Protein AF-A0A3M1JZN6-F1 (afdb_monomer)

Structure (mmCIF, N/CA/C/O backbone):
data_AF-A0A3M1JZN6-F1
#
_entry.id   AF-A0A3M1JZN6-F1
#
loop_
_atom_site.group_PDB
_atom_site.id
_atom_site.type_symbol
_atom_site.label_atom_id
_atom_site.label_alt_id
_atom_site.label_comp_id
_atom_site.label_asym_id
_atom_site.label_entity_id
_atom_site.label_seq_id
_atom_site.pdbx_PDB_ins_code
_atom_site.Cartn_x
_atom_site.Cartn_y
_atom_site.Cartn_z
_atom_site.occupancy
_atom_site.B_iso_or_equiv
_atom_site.auth_seq_id
_atom_site.auth_comp_id
_atom_site.auth_asym_id
_atom_site.auth_atom_id
_atom_site.pdbx_PDB_model_num
ATOM 1 N N . MET A 1 1 ? 31.584 -16.354 -26.233 1.00 45.72 1 MET A N 1
ATOM 2 C CA . MET A 1 1 ? 30.474 -15.380 -26.262 1.00 45.72 1 MET A CA 1
ATOM 3 C C . MET A 1 1 ? 30.068 -15.248 -27.714 1.00 45.72 1 MET A C 1
ATOM 5 O O . MET A 1 1 ? 30.894 -14.792 -28.487 1.00 45.72 1 MET A O 1
ATOM 9 N N . SER A 1 2 ? 28.906 -15.779 -28.104 1.00 51.53 2 SER A N 1
ATOM 10 C CA . SER A 1 2 ? 28.442 -15.684 -29.496 1.00 51.53 2 SER A CA 1
ATOM 11 C C . SER A 1 2 ? 28.258 -14.211 -29.840 1.00 51.53 2 SER A C 1
ATOM 13 O O . SER A 1 2 ? 27.486 -13.539 -29.157 1.00 51.53 2 SER A O 1
ATOM 15 N N . GLU A 1 3 ? 28.962 -13.719 -30.858 1.00 71.69 3 GLU A N 1
ATOM 16 C CA . GLU A 1 3 ? 28.574 -12.475 -31.520 1.00 71.69 3 GLU A CA 1
ATOM 17 C C . GLU A 1 3 ? 27.131 -12.662 -31.993 1.00 71.69 3 GLU A C 1
ATOM 19 O O . GLU A 1 3 ? 26.784 -13.683 -32.595 1.00 71.69 3 GLU A O 1
ATOM 24 N N . LEU A 1 4 ? 26.255 -11.746 -31.590 1.00 64.81 4 LEU A N 1
ATOM 25 C CA . LEU A 1 4 ? 24.890 -11.728 -32.089 1.00 64.81 4 LEU A CA 1
ATOM 26 C C . LEU A 1 4 ? 24.948 -11.432 -33.588 1.00 64.81 4 LEU A C 1
ATOM 28 O O . LEU A 1 4 ? 25.771 -10.632 -34.028 1.00 64.81 4 LEU A O 1
ATOM 32 N N . ASP A 1 5 ? 24.066 -12.062 -34.363 1.00 80.88 5 ASP A N 1
ATOM 33 C CA . ASP A 1 5 ? 23.870 -11.701 -35.768 1.00 80.88 5 ASP A CA 1
ATOM 34 C C . ASP A 1 5 ? 23.707 -10.168 -35.887 1.00 80.88 5 ASP A C 1
ATOM 36 O O . ASP A 1 5 ? 22.947 -9.585 -35.100 1.00 80.88 5 ASP A O 1
ATOM 40 N N . PRO A 1 6 ? 24.358 -9.499 -36.854 1.00 81.12 6 PRO A N 1
ATOM 41 C CA . PRO A 1 6 ? 24.259 -8.049 -37.035 1.00 81.12 6 PRO A CA 1
ATOM 42 C C . PRO A 1 6 ? 22.818 -7.519 -37.141 1.00 81.12 6 PRO A C 1
ATOM 44 O O . PRO A 1 6 ? 22.532 -6.375 -36.776 1.00 81.12 6 PRO A O 1
ATOM 47 N N . VAL A 1 7 ? 21.881 -8.342 -37.619 1.00 83.81 7 VAL A N 1
ATOM 48 C CA . VAL A 1 7 ? 20.447 -8.033 -37.660 1.00 83.81 7 VAL A CA 1
ATOM 49 C C . VAL A 1 7 ? 19.848 -8.022 -36.255 1.00 83.81 7 VAL A C 1
ATOM 51 O O . VAL A 1 7 ? 19.107 -7.098 -35.914 1.00 83.81 7 VAL A O 1
ATOM 54 N N . TRP A 1 8 ? 20.185 -9.009 -35.422 1.00 80.50 8 TRP A N 1
ATOM 55 C CA . TRP A 1 8 ? 19.753 -9.061 -34.024 1.00 80.50 8 TRP A CA 1
ATOM 56 C C . TRP A 1 8 ? 20.346 -7.915 -33.207 1.00 80.50 8 TRP A C 1
ATOM 58 O O . TRP A 1 8 ? 19.636 -7.321 -32.397 1.00 80.50 8 TRP A O 1
ATOM 68 N N . GLU A 1 9 ? 21.599 -7.541 -33.466 1.00 85.88 9 GLU A N 1
ATOM 69 C CA . GLU A 1 9 ? 22.223 -6.390 -32.816 1.00 85.88 9 GLU A CA 1
ATOM 70 C C . GLU A 1 9 ? 21.521 -5.073 -33.187 1.00 85.88 9 GLU A C 1
ATOM 72 O O . GLU A 1 9 ? 21.248 -4.237 -32.320 1.00 85.88 9 GLU A O 1
ATOM 77 N N . ARG A 1 10 ? 21.151 -4.906 -34.464 1.00 85.81 10 ARG A N 1
ATOM 78 C CA . ARG A 1 10 ? 20.378 -3.746 -34.927 1.00 85.81 10 ARG A CA 1
ATOM 79 C C . ARG A 1 10 ? 19.009 -3.672 -34.251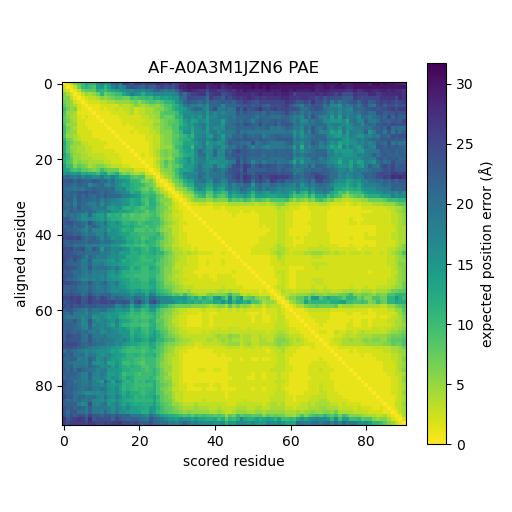 1.00 85.81 10 ARG A C 1
ATOM 81 O O . ARG A 1 10 ? 18.661 -2.614 -33.732 1.00 85.81 10 ARG A O 1
ATOM 88 N N . HIS A 1 11 ? 18.263 -4.776 -34.208 1.00 88.50 11 HIS A N 1
ATOM 89 C CA . HIS A 1 11 ? 16.950 -4.805 -33.557 1.00 88.50 11 HIS A CA 1
ATOM 90 C C . HIS A 1 11 ? 17.045 -4.556 -32.049 1.00 88.50 11 HIS A C 1
ATOM 92 O O . HIS A 1 11 ? 16.242 -3.805 -31.501 1.00 88.50 11 HIS A O 1
ATOM 98 N N . ALA A 1 12 ? 18.046 -5.126 -31.373 1.00 84.75 12 ALA A N 1
ATOM 99 C CA . ALA A 1 12 ? 18.270 -4.880 -29.951 1.00 84.75 12 ALA A CA 1
ATOM 100 C C . ALA A 1 12 ? 18.531 -3.392 -29.673 1.00 84.75 12 ALA A C 1
ATOM 102 O O . ALA A 1 12 ? 17.970 -2.826 -28.733 1.00 84.75 12 ALA A O 1
ATOM 103 N N . ARG A 1 13 ? 19.332 -2.739 -30.523 1.00 89.56 13 ARG A N 1
ATOM 104 C CA . ARG A 1 13 ? 19.615 -1.301 -30.432 1.00 89.56 13 ARG A CA 1
ATOM 105 C C . ARG A 1 13 ? 18.366 -0.452 -30.659 1.00 89.56 13 ARG A C 1
ATOM 107 O O . ARG A 1 13 ? 18.150 0.518 -29.938 1.00 89.56 13 ARG A O 1
ATOM 114 N N . GLU A 1 14 ? 17.542 -0.825 -31.631 1.00 93.88 14 GLU A N 1
ATOM 115 C CA . GLU A 1 14 ? 16.294 -0.130 -31.948 1.00 93.88 14 GLU A CA 1
ATOM 116 C C . GLU A 1 14 ? 15.276 -0.234 -30.802 1.00 93.88 14 GLU A C 1
ATOM 118 O O . GLU A 1 14 ? 14.743 0.782 -30.353 1.00 93.88 14 GLU A O 1
ATOM 123 N N . ILE A 1 15 ? 15.096 -1.435 -30.241 1.00 91.56 15 ILE A N 1
ATOM 124 C CA . ILE A 1 15 ? 14.259 -1.662 -29.055 1.00 91.56 15 ILE A CA 1
ATOM 125 C C . ILE A 1 15 ? 14.780 -0.843 -27.871 1.00 91.56 15 ILE A C 1
ATOM 127 O O . ILE A 1 15 ? 13.999 -0.156 -27.215 1.00 91.56 15 ILE A O 1
ATOM 131 N N . ALA A 1 16 ? 16.091 -0.869 -27.609 1.00 89.94 16 ALA A N 1
ATOM 132 C CA . ALA A 1 16 ? 16.690 -0.120 -26.508 1.00 89.94 16 ALA A CA 1
ATOM 133 C C . ALA A 1 16 ? 16.497 1.397 -26.659 1.00 89.94 16 ALA A C 1
ATOM 135 O O . ALA A 1 16 ? 16.152 2.061 -25.681 1.00 89.94 16 ALA A O 1
ATOM 136 N N . SER A 1 17 ? 16.656 1.941 -27.873 1.00 89.50 17 SER A N 1
ATOM 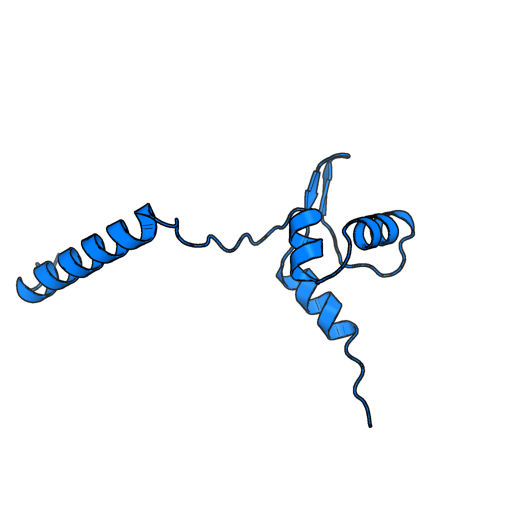137 C CA . SER A 1 17 ? 16.391 3.358 -28.157 1.00 89.50 17 SER A CA 1
ATOM 138 C C . SER A 1 17 ? 14.933 3.704 -27.883 1.00 89.50 17 SER A C 1
ATOM 140 O O . SER A 1 17 ? 14.645 4.670 -27.177 1.00 89.50 17 SER A O 1
ATOM 142 N N . ARG A 1 18 ? 14.004 2.875 -28.375 1.00 87.50 18 ARG A N 1
ATOM 143 C CA . ARG A 1 18 ? 12.572 3.136 -28.234 1.00 87.50 18 ARG A CA 1
ATOM 144 C C . ARG A 1 18 ? 12.102 3.037 -26.788 1.00 87.50 18 ARG A C 1
ATOM 146 O O . ARG A 1 18 ? 11.322 3.870 -26.338 1.00 87.50 18 ARG A O 1
ATOM 153 N N . VAL A 1 19 ? 12.598 2.048 -26.048 1.00 85.31 19 VAL A N 1
ATOM 154 C CA . VAL A 1 19 ? 12.364 1.944 -24.605 1.00 85.31 19 VAL A CA 1
ATOM 155 C C . VAL A 1 19 ? 12.952 3.165 -23.901 1.00 85.31 19 VAL A C 1
ATOM 157 O O . VAL A 1 19 ? 12.251 3.793 -23.122 1.00 85.31 19 VAL A O 1
ATOM 160 N N . GLY A 1 20 ? 14.186 3.567 -24.210 1.00 83.94 20 GLY A N 1
ATOM 161 C CA . GLY A 1 20 ? 14.814 4.751 -23.618 1.00 83.94 20 GLY A CA 1
ATOM 162 C C . GLY A 1 20 ? 14.035 6.052 -23.853 1.00 83.94 20 GLY A C 1
ATOM 163 O O . GLY A 1 20 ? 13.941 6.869 -22.942 1.00 83.94 20 GLY A O 1
ATOM 164 N N . GLU A 1 21 ? 13.449 6.235 -25.038 1.00 84.81 21 GLU A N 1
ATOM 165 C CA . GLU A 1 21 ? 12.533 7.344 -25.341 1.00 84.81 21 GLU A CA 1
ATOM 166 C C . GLU A 1 21 ? 11.265 7.280 -24.486 1.00 84.81 21 GLU A C 1
ATOM 168 O O . GLU A 1 21 ? 10.932 8.249 -23.813 1.00 84.81 21 GLU A O 1
ATOM 173 N N . LEU A 1 22 ? 10.596 6.125 -24.450 1.00 77.38 22 LEU A N 1
ATOM 174 C CA . LEU A 1 22 ? 9.368 5.941 -23.670 1.00 77.38 22 LEU A CA 1
ATOM 175 C C . LEU A 1 22 ? 9.605 6.141 -22.167 1.00 77.38 22 LEU A C 1
ATOM 177 O O . LEU A 1 22 ? 8.794 6.766 -21.488 1.00 77.38 22 LEU A O 1
ATOM 181 N N . LEU A 1 23 ? 10.735 5.650 -21.654 1.00 75.94 23 LEU A N 1
ATOM 182 C CA . LEU A 1 23 ? 11.107 5.786 -20.248 1.00 75.94 23 LEU A CA 1
ATOM 183 C C . LEU A 1 23 ? 11.519 7.214 -19.870 1.00 75.94 23 LEU A C 1
ATOM 185 O O . LEU A 1 23 ? 11.423 7.578 -18.698 1.00 75.94 23 LEU A O 1
ATOM 189 N N . ARG A 1 24 ? 11.983 8.022 -20.834 1.00 74.69 24 ARG A N 1
ATOM 190 C CA . ARG A 1 24 ? 12.327 9.435 -20.613 1.00 74.69 24 ARG A CA 1
ATOM 191 C C . ARG A 1 24 ? 11.090 10.261 -20.268 1.00 74.69 24 ARG A C 1
ATOM 193 O O . ARG A 1 24 ? 11.177 11.128 -19.404 1.00 74.69 24 ARG A O 1
ATOM 200 N N . ASP A 1 25 ? 9.964 9.957 -20.908 1.00 71.56 25 ASP A N 1
ATOM 201 C CA . ASP A 1 25 ? 8.702 10.684 -20.729 1.00 71.56 25 ASP A CA 1
ATOM 202 C C . ASP A 1 25 ? 7.838 10.110 -19.589 1.00 71.56 25 ASP A C 1
ATOM 204 O O . ASP A 1 25 ? 6.981 10.800 -19.037 1.00 71.56 25 ASP A O 1
ATOM 208 N N . GLY A 1 26 ? 8.098 8.870 -19.173 1.00 60.81 26 GLY A N 1
ATOM 209 C CA . GLY A 1 26 ? 7.502 8.257 -17.993 1.00 60.81 26 GLY A CA 1
ATOM 210 C C . GLY A 1 26 ? 8.358 7.079 -17.532 1.00 60.81 26 GLY A C 1
ATOM 211 O O . GLY A 1 26 ? 8.394 6.070 -18.237 1.00 60.81 26 GLY A O 1
ATOM 212 N N . PRO A 1 27 ? 9.055 7.160 -16.382 1.00 57.47 27 PRO A N 1
ATOM 213 C CA . PRO A 1 27 ? 9.881 6.055 -15.908 1.00 57.47 27 PRO A CA 1
ATOM 214 C C . PRO A 1 27 ? 9.041 4.775 -15.795 1.00 57.47 27 PRO A C 1
ATOM 216 O O . PRO A 1 27 ? 7.824 4.858 -15.584 1.00 57.47 27 PRO A O 1
ATOM 219 N N . PRO A 1 28 ? 9.664 3.587 -15.914 1.00 63.97 28 PRO A N 1
ATOM 220 C CA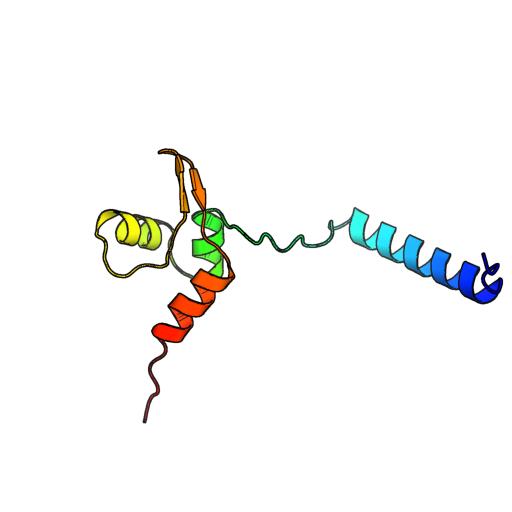 . PRO A 1 28 ? 8.917 2.344 -15.840 1.00 63.97 28 PRO A CA 1
ATOM 221 C C . PRO A 1 28 ? 8.197 2.322 -14.496 1.00 63.97 28 PRO A C 1
ATOM 223 O O . PRO A 1 28 ? 8.801 2.635 -13.468 1.00 63.97 28 PRO A O 1
ATOM 226 N N . ILE A 1 29 ? 6.898 2.012 -14.513 1.00 63.31 29 ILE A N 1
ATOM 227 C CA . ILE A 1 29 ? 6.084 1.956 -13.300 1.00 63.31 29 ILE A CA 1
ATOM 228 C C . ILE A 1 29 ? 6.679 0.859 -12.419 1.00 63.31 29 ILE A C 1
ATOM 230 O O . ILE A 1 29 ? 6.421 -0.327 -12.614 1.00 63.31 29 ILE A O 1
ATOM 234 N N . VAL A 1 30 ? 7.518 1.253 -11.464 1.00 66.31 30 VAL A N 1
ATOM 235 C CA . VAL A 1 30 ? 8.027 0.336 -10.455 1.00 66.31 30 VAL A CA 1
ATOM 236 C C . VAL A 1 30 ? 6.837 0.022 -9.565 1.00 66.31 30 VAL A C 1
ATOM 238 O O . VAL A 1 30 ? 6.386 0.873 -8.795 1.00 66.31 30 VAL A O 1
ATOM 241 N N . VAL A 1 31 ? 6.281 -1.178 -9.717 1.00 70.81 31 VAL A N 1
ATOM 242 C CA . VAL A 1 31 ? 5.209 -1.657 -8.847 1.00 70.81 31 VAL A CA 1
ATOM 243 C C . VAL A 1 31 ? 5.809 -1.781 -7.451 1.00 70.81 31 VAL A C 1
ATOM 245 O O . VAL A 1 31 ? 6.595 -2.684 -7.175 1.00 70.81 31 VAL A O 1
ATOM 248 N N . GLN A 1 32 ? 5.516 -0.812 -6.585 1.00 84.38 32 GLN A N 1
ATOM 249 C CA . GLN A 1 32 ? 6.006 -0.830 -5.213 1.00 84.38 32 GLN A CA 1
ATOM 250 C C . GLN A 1 32 ? 5.296 -1.948 -4.450 1.00 84.38 32 GLN A C 1
ATOM 252 O O . GLN A 1 32 ? 4.079 -1.912 -4.300 1.00 84.38 32 GLN A O 1
ATOM 257 N N . GLU A 1 33 ? 6.058 -2.917 -3.939 1.00 93.88 33 GLU A N 1
ATOM 258 C CA . GLU A 1 33 ? 5.502 -4.010 -3.128 1.00 93.88 33 GLU A CA 1
ATOM 259 C C . GLU A 1 33 ? 4.902 -3.500 -1.806 1.00 93.88 33 GLU A C 1
ATOM 261 O O . GLU A 1 33 ? 3.918 -4.051 -1.309 1.00 93.88 33 GLU A O 1
ATOM 266 N N . TYR A 1 34 ? 5.471 -2.422 -1.257 1.00 96.62 34 TYR A N 1
ATOM 267 C CA . TYR A 1 34 ? 5.043 -1.801 -0.009 1.00 96.62 34 TYR A CA 1
ATOM 268 C C . TYR A 1 34 ? 4.554 -0.375 -0.239 1.00 96.62 34 TYR A C 1
ATOM 270 O O . TYR A 1 34 ? 5.320 0.508 -0.625 1.00 96.62 34 TYR A O 1
ATOM 278 N N . LEU A 1 35 ? 3.285 -0.145 0.074 1.00 96.75 35 LEU A N 1
ATOM 279 C CA . LEU A 1 35 ? 2.579 1.110 -0.132 1.00 96.75 35 LEU A CA 1
ATOM 280 C C . LEU A 1 35 ? 2.531 1.957 1.142 1.00 96.75 35 LEU A C 1
ATOM 282 O O . LEU A 1 35 ? 2.421 1.439 2.257 1.00 96.75 35 LEU A O 1
ATOM 286 N N . THR A 1 36 ? 2.567 3.280 0.989 1.00 96.94 36 THR A N 1
ATOM 287 C CA . THR A 1 36 ? 2.177 4.222 2.046 1.00 96.94 36 THR A CA 1
ATOM 288 C C . THR A 1 36 ? 0.673 4.121 2.335 1.00 96.94 36 THR A C 1
ATOM 290 O O . THR A 1 36 ? -0.077 3.590 1.510 1.00 96.94 36 THR A O 1
ATOM 293 N N . PRO A 1 37 ? 0.183 4.654 3.470 1.00 97.00 37 PRO A N 1
ATOM 294 C CA . PRO A 1 37 ? -1.253 4.708 3.745 1.00 97.00 37 PRO A CA 1
ATOM 295 C C . PRO A 1 37 ? -2.067 5.392 2.636 1.00 97.00 37 PRO A C 1
ATOM 297 O O . PRO A 1 37 ? -3.158 4.935 2.311 1.00 97.00 37 PRO A O 1
ATOM 300 N N . GLU A 1 38 ? -1.538 6.445 2.011 1.00 97.00 38 GLU A N 1
ATOM 301 C CA . GLU A 1 38 ? -2.196 7.165 0.914 1.00 97.00 38 GLU A CA 1
ATOM 302 C C . GLU A 1 38 ? -2.270 6.309 -0.353 1.00 97.00 38 GLU A C 1
ATOM 304 O O . GLU A 1 38 ? -3.285 6.309 -1.045 1.00 97.00 38 GLU A O 1
ATOM 309 N N . GLN A 1 39 ? -1.194 5.588 -0.676 1.00 96.81 39 GLN A N 1
ATOM 310 C CA . GLN A 1 39 ? -1.162 4.673 -1.815 1.00 96.81 39 GLN A CA 1
ATOM 311 C C . GLN A 1 39 ? -2.102 3.483 -1.597 1.00 96.81 39 GLN A C 1
ATOM 313 O O . GLN A 1 39 ? -2.863 3.149 -2.499 1.00 96.81 39 GLN A O 1
ATOM 318 N N . ALA A 1 40 ? -2.102 2.891 -0.400 1.00 97.56 40 ALA A N 1
ATOM 319 C CA . ALA A 1 40 ? -3.007 1.804 -0.036 1.00 97.56 40 ALA A CA 1
ATOM 320 C C . ALA A 1 40 ? -4.477 2.245 -0.097 1.00 97.56 40 ALA A C 1
ATOM 322 O O . ALA A 1 40 ? -5.310 1.540 -0.655 1.00 97.56 40 ALA A O 1
ATOM 323 N N . ALA A 1 41 ? -4.790 3.444 0.406 1.00 97.69 41 ALA A N 1
ATOM 324 C CA . ALA A 1 41 ? -6.126 4.029 0.323 1.00 97.69 41 ALA A CA 1
ATOM 325 C C . ALA A 1 41 ? -6.598 4.167 -1.133 1.00 97.69 41 ALA A C 1
ATOM 327 O O . ALA A 1 41 ? -7.722 3.790 -1.458 1.00 97.69 41 ALA A O 1
ATOM 328 N N . ARG A 1 42 ? -5.713 4.646 -2.021 1.00 96.81 42 ARG A N 1
ATOM 329 C CA . ARG A 1 42 ? -5.992 4.718 -3.462 1.00 96.81 42 ARG A CA 1
ATOM 330 C C . ARG A 1 42 ? -6.181 3.338 -4.086 1.00 96.81 42 ARG A C 1
ATOM 332 O O . ARG A 1 42 ? -7.126 3.176 -4.846 1.00 96.81 42 ARG A O 1
ATOM 339 N N . LEU A 1 43 ? -5.324 2.368 -3.756 1.00 96.12 43 LEU A N 1
ATOM 340 C CA . LEU A 1 43 ? -5.429 1.001 -4.274 1.00 96.12 43 LEU A CA 1
ATOM 341 C C . LEU A 1 43 ? -6.773 0.361 -3.899 1.00 96.12 43 LEU A C 1
ATOM 343 O O . LEU A 1 43 ? -7.422 -0.241 -4.742 1.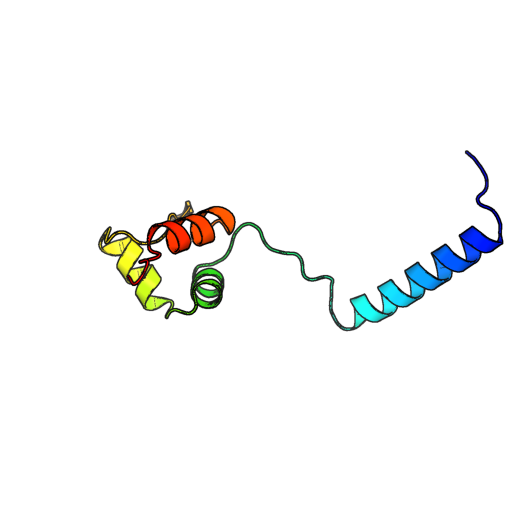00 96.12 43 LEU A O 1
ATOM 347 N N . LEU A 1 44 ? -7.203 0.527 -2.648 1.00 95.81 44 LEU A N 1
ATOM 348 C CA . LEU A 1 44 ? -8.451 -0.041 -2.135 1.00 95.81 44 LEU A CA 1
ATOM 349 C C . LEU A 1 44 ? -9.697 0.797 -2.474 1.00 95.81 44 LEU A C 1
ATOM 351 O O . LEU A 1 44 ? -10.802 0.425 -2.087 1.00 95.81 44 LEU A O 1
ATOM 355 N N . GLY A 1 45 ? -9.534 1.955 -3.122 1.00 96.25 45 GLY A N 1
ATOM 356 C CA . GLY A 1 45 ? -10.642 2.849 -3.460 1.00 96.25 45 GLY A CA 1
ATOM 357 C C . GLY A 1 45 ? -11.375 3.440 -2.249 1.00 96.25 45 GLY A C 1
ATOM 358 O O . GLY A 1 45 ? -12.577 3.680 -2.326 1.00 96.25 45 GLY A O 1
ATOM 359 N N . MET A 1 46 ? -10.688 3.679 -1.125 1.00 95.62 46 MET A N 1
ATOM 360 C CA . MET A 1 46 ? -11.308 4.200 0.103 1.00 95.62 46 MET A CA 1
ATOM 361 C C . MET A 1 46 ? -10.576 5.424 0.677 1.00 95.62 46 MET A C 1
ATOM 363 O O . MET A 1 46 ? -9.395 5.630 0.400 1.00 95.62 46 MET A O 1
ATOM 367 N N . PRO A 1 47 ? -11.234 6.251 1.514 1.00 97.44 47 PRO A N 1
ATOM 368 C CA . PRO A 1 47 ? -10.571 7.374 2.171 1.00 97.44 47 PRO A CA 1
ATOM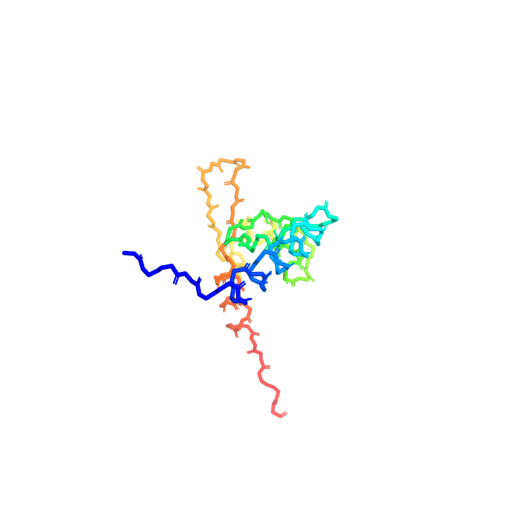 369 C C . PRO A 1 47 ? -9.431 6.921 3.094 1.00 97.44 47 PRO A C 1
ATOM 371 O O . PRO A 1 47 ? -9.589 5.981 3.872 1.00 97.44 47 PRO A O 1
ATOM 374 N N . ILE A 1 48 ? -8.312 7.654 3.109 1.00 96.94 48 ILE A N 1
ATOM 375 C CA . ILE A 1 48 ? -7.187 7.372 4.025 1.00 96.94 48 ILE A CA 1
ATOM 376 C C . ILE A 1 48 ? -7.612 7.351 5.499 1.00 96.94 48 ILE A C 1
ATOM 378 O O . ILE A 1 48 ? -7.141 6.513 6.268 1.00 96.94 48 ILE A O 1
ATOM 382 N N . ARG A 1 49 ? -8.567 8.210 5.878 1.00 96.38 49 ARG A N 1
ATOM 383 C CA . ARG A 1 49 ? -9.112 8.252 7.242 1.00 96.38 49 ARG A CA 1
ATOM 384 C C . ARG A 1 49 ? -9.790 6.944 7.643 1.00 96.38 49 ARG A C 1
ATOM 386 O O . ARG A 1 49 ? -9.780 6.585 8.815 1.00 96.38 49 ARG A O 1
ATOM 393 N N . THR A 1 50 ? -10.344 6.204 6.685 1.00 95.56 50 THR A N 1
ATOM 394 C CA . THR A 1 50 ? -10.899 4.869 6.931 1.00 95.56 50 THR A CA 1
ATOM 395 C C . THR A 1 50 ? -9.792 3.901 7.346 1.00 95.56 50 THR A C 1
ATOM 397 O O . THR A 1 50 ? -9.933 3.218 8.357 1.00 95.56 50 THR A O 1
ATOM 400 N N . LEU A 1 51 ? -8.650 3.900 6.645 1.00 95.50 51 LEU A N 1
ATOM 401 C CA . LEU A 1 51 ? -7.487 3.087 7.022 1.00 95.50 51 LEU A CA 1
ATOM 402 C C . LEU A 1 51 ? -6.900 3.494 8.377 1.00 95.50 51 LEU A C 1
ATOM 404 O O . LEU A 1 51 ? -6.509 2.634 9.161 1.00 95.50 51 LEU A O 1
ATOM 408 N N . GLU A 1 52 ? -6.846 4.790 8.682 1.00 94.69 52 GLU A N 1
ATOM 409 C CA . GLU A 1 52 ? -6.439 5.281 10.005 1.00 94.69 52 GLU A CA 1
ATOM 410 C C . GLU A 1 52 ? -7.361 4.766 11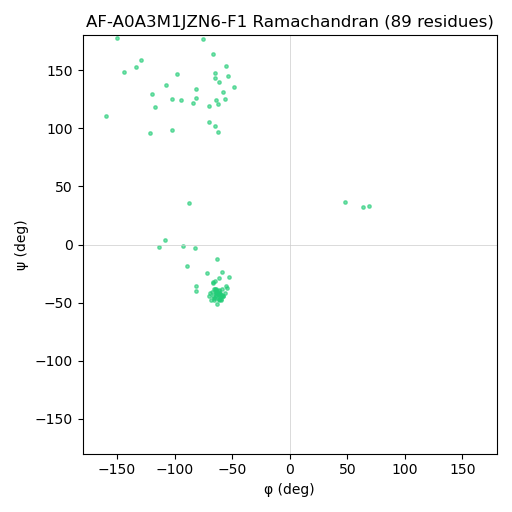.110 1.00 94.69 52 GLU A C 1
ATOM 412 O O . GLU A 1 52 ? -6.882 4.217 12.103 1.00 94.69 52 GLU A O 1
ATOM 417 N N . ASN A 1 53 ? -8.676 4.874 10.910 1.00 94.94 53 ASN A N 1
ATOM 418 C CA . ASN A 1 53 ? -9.670 4.388 11.861 1.00 94.94 53 ASN A CA 1
ATOM 419 C C . ASN A 1 53 ? -9.547 2.880 12.085 1.00 94.94 53 ASN A C 1
ATOM 421 O O . ASN A 1 53 ? -9.600 2.437 13.232 1.00 94.94 53 ASN A O 1
ATOM 425 N N . TYR A 1 54 ? -9.331 2.105 11.020 1.00 94.88 54 TYR A N 1
ATOM 426 C CA . TYR A 1 54 ? -9.093 0.670 11.131 1.00 94.88 54 TYR A CA 1
ATOM 427 C C . TYR A 1 54 ? -7.884 0.344 12.012 1.00 94.88 54 TYR A C 1
ATOM 429 O O . TYR A 1 54 ? -7.989 -0.521 12.878 1.00 94.88 54 TYR A O 1
ATOM 437 N N . ARG A 1 55 ? -6.763 1.061 11.844 1.00 92.94 55 ARG A N 1
ATOM 438 C CA . ARG A 1 55 ? -5.545 0.840 12.645 1.00 92.94 55 ARG A CA 1
ATOM 439 C C . ARG A 1 55 ? -5.717 1.187 14.122 1.00 92.94 55 ARG A C 1
ATOM 441 O O . ARG A 1 55 ? -5.042 0.597 14.956 1.00 92.94 55 ARG 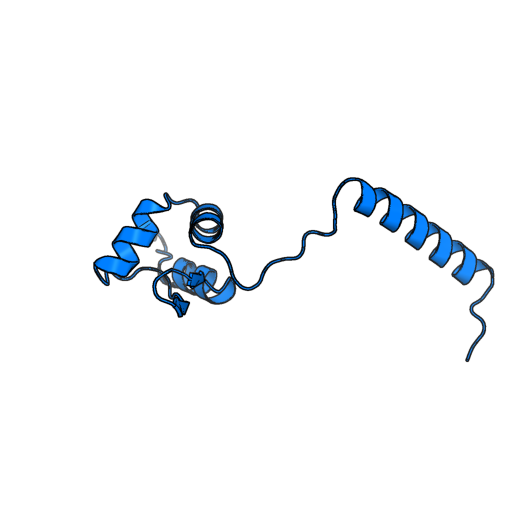A O 1
ATOM 448 N N . VAL A 1 56 ? -6.548 2.180 14.439 1.00 91.12 56 VAL A N 1
ATOM 449 C CA . VAL A 1 56 ? -6.769 2.632 15.823 1.00 91.12 56 VAL A CA 1
ATOM 450 C C . VAL A 1 56 ? -7.769 1.740 16.550 1.00 91.12 56 VAL A C 1
ATOM 452 O O . VAL A 1 56 ? -7.592 1.459 17.729 1.00 91.12 56 VAL A O 1
ATOM 455 N N . ARG A 1 57 ? -8.832 1.322 15.860 1.00 88.38 57 ARG A N 1
ATOM 456 C CA . ARG A 1 57 ? -9.967 0.615 16.468 1.00 88.38 57 ARG A CA 1
ATOM 457 C C . ARG A 1 57 ? -9.844 -0.907 16.428 1.00 88.38 57 ARG A C 1
ATOM 459 O O . ARG A 1 57 ? -10.767 -1.572 16.875 1.00 88.38 57 ARG A O 1
ATOM 466 N N . ASP A 1 58 ? -8.766 -1.426 15.841 1.00 72.69 58 ASP A N 1
ATOM 467 C CA . ASP A 1 58 ? -8.575 -2.852 15.539 1.00 72.69 58 ASP A CA 1
ATOM 468 C C . ASP A 1 58 ? -9.804 -3.481 14.850 1.00 72.69 58 ASP A C 1
ATOM 470 O O . ASP A 1 58 ? -10.222 -4.607 15.102 1.00 72.69 58 ASP A O 1
ATOM 474 N N . ALA A 1 59 ? -10.449 -2.694 13.981 1.00 77.88 59 ALA A N 1
ATOM 475 C CA . ALA A 1 59 ? -11.79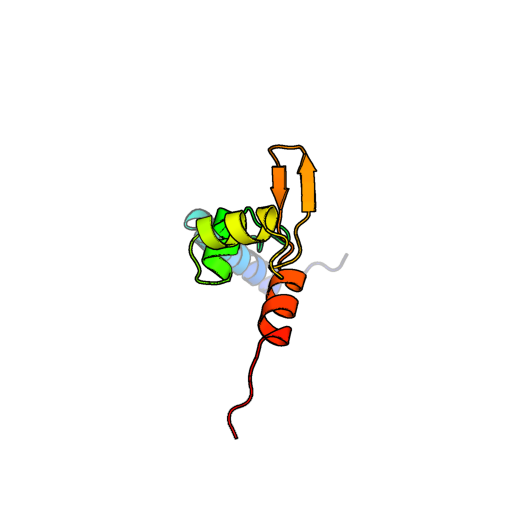4 -2.968 13.475 1.00 77.88 59 ALA A CA 1
ATOM 476 C C . ALA A 1 59 ? -11.794 -3.860 12.219 1.00 77.88 59 ALA A C 1
ATOM 478 O O . ALA A 1 59 ? -12.583 -3.648 11.300 1.00 77.88 59 ALA A O 1
ATOM 479 N N . GLY A 1 60 ? -10.872 -4.823 12.142 1.00 86.75 60 GLY A N 1
ATOM 480 C CA . GLY A 1 60 ? -10.775 -5.744 11.006 1.00 86.75 60 GLY A CA 1
ATOM 481 C C . GLY A 1 60 ? -10.321 -5.084 9.699 1.00 86.75 60 GLY A C 1
ATOM 482 O O . GLY A 1 60 ? -10.764 -5.490 8.623 1.00 86.75 60 GLY A O 1
ATOM 483 N N . GLY A 1 61 ? -9.463 -4.063 9.772 1.00 94.19 61 GLY A N 1
ATOM 484 C CA . GLY A 1 61 ? -8.835 -3.467 8.590 1.00 94.19 61 GLY A CA 1
ATOM 485 C C . GLY A 1 61 ? -7.707 -4.311 7.995 1.00 94.19 61 GLY A C 1
ATOM 486 O O . GLY A 1 61 ? -7.382 -5.369 8.537 1.00 94.19 61 GLY A O 1
ATOM 487 N N . PRO A 1 62 ? -7.121 -3.865 6.872 1.00 96.56 62 PRO A N 1
ATOM 488 C CA . PRO A 1 62 ? -6.049 -4.602 6.223 1.00 96.56 62 PRO A CA 1
ATOM 489 C C . PRO A 1 62 ? -4.794 -4.688 7.102 1.00 96.56 62 PRO A C 1
ATOM 491 O O . PRO A 1 62 ? -4.505 -3.724 7.828 1.00 96.56 62 PRO A O 1
ATOM 494 N N . PRO A 1 63 ? -4.026 -5.792 7.007 1.00 96.38 63 PRO A N 1
ATOM 495 C CA . PRO A 1 63 ? -2.731 -5.918 7.665 1.00 96.38 63 PRO A CA 1
ATOM 496 C C . PRO A 1 63 ? -1.804 -4.753 7.317 1.00 96.38 63 PRO A C 1
ATOM 498 O O . PRO A 1 63 ? -1.840 -4.216 6.210 1.00 96.38 63 PRO A O 1
ATOM 501 N N . PHE A 1 64 ? -0.979 -4.338 8.275 1.00 96.62 64 PHE A N 1
ATOM 502 C CA . PHE A 1 64 ? -0.014 -3.264 8.074 1.00 96.62 64 PHE A CA 1
ATOM 503 C C . PHE A 1 64 ? 1.277 -3.531 8.840 1.00 96.62 64 PHE A C 1
ATOM 505 O O . PHE A 1 64 ? 1.278 -4.058 9.952 1.00 96.62 64 PHE A O 1
ATOM 512 N N . HIS A 1 65 ? 2.385 -3.065 8.279 1.00 96.50 65 HIS A N 1
ATOM 513 C CA . HIS A 1 65 ? 3.685 -3.063 8.929 1.00 96.50 65 HIS A CA 1
ATOM 514 C C . HIS A 1 65 ? 3.917 -1.719 9.615 1.00 96.50 65 HIS A C 1
ATOM 516 O O . HIS A 1 65 ? 3.888 -0.661 8.978 1.00 96.50 65 HIS A O 1
ATOM 522 N N . ARG A 1 66 ? 4.192 -1.755 10.920 1.00 95.69 66 ARG A N 1
ATOM 523 C CA . ARG A 1 66 ? 4.643 -0.594 11.694 1.00 95.69 66 ARG A CA 1
ATOM 524 C C . ARG A 1 66 ? 6.148 -0.694 11.915 1.00 95.69 66 ARG A C 1
ATOM 526 O O . ARG A 1 66 ? 6.589 -1.388 12.821 1.00 95.69 66 ARG A O 1
ATOM 533 N N . ILE A 1 67 ? 6.921 0.017 11.099 1.00 95.88 67 ILE A N 1
ATOM 534 C CA . ILE A 1 67 ? 8.389 0.053 11.216 1.00 95.88 67 ILE A CA 1
ATOM 535 C C . ILE A 1 67 ? 8.814 1.050 12.303 1.00 95.88 67 ILE A C 1
ATOM 537 O O . ILE A 1 67 ? 9.767 0.819 13.040 1.00 95.88 67 ILE A O 1
ATOM 541 N N . SER A 1 68 ? 8.087 2.163 12.431 1.00 94.94 68 SER A N 1
ATOM 542 C CA . SER A 1 68 ? 8.236 3.131 13.523 1.00 94.94 68 SER A CA 1
ATOM 543 C C . SER A 1 68 ? 6.900 3.813 13.818 1.00 94.94 68 SER A C 1
ATOM 545 O O . SER A 1 68 ? 5.911 3.588 13.118 1.00 94.94 68 SER A O 1
ATOM 547 N N . SER A 1 69 ? 6.856 4.690 14.825 1.00 89.94 69 SER A N 1
ATOM 548 C CA . SER A 1 69 ? 5.647 5.457 15.162 1.00 89.94 69 SER A CA 1
ATOM 54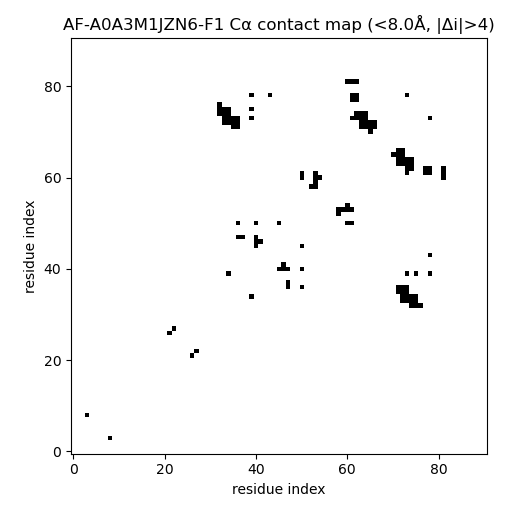9 C C . SER A 1 69 ? 5.123 6.333 14.016 1.00 89.94 69 SER A C 1
ATOM 551 O O . SER A 1 69 ? 3.937 6.645 13.994 1.00 89.94 69 SER A O 1
ATOM 553 N N . ARG A 1 70 ? 5.979 6.711 13.054 1.00 91.94 70 ARG A N 1
ATOM 554 C CA . ARG A 1 70 ? 5.620 7.553 11.897 1.00 91.94 70 ARG A CA 1
ATOM 555 C C . ARG A 1 70 ? 5.713 6.828 10.554 1.00 91.94 70 ARG A C 1
ATOM 557 O O . ARG A 1 70 ? 5.418 7.427 9.525 1.00 91.94 70 ARG A O 1
ATOM 564 N N . LEU A 1 71 ? 6.138 5.563 10.542 1.00 96.00 71 LEU A N 1
ATOM 565 C CA . LEU A 1 71 ? 6.396 4.816 9.315 1.00 96.00 71 LEU A CA 1
ATOM 566 C C . LEU A 1 71 ? 5.533 3.556 9.257 1.00 96.00 71 LEU A C 1
ATOM 568 O O . LEU A 1 71 ? 5.884 2.513 9.811 1.00 96.00 71 LEU A O 1
ATOM 572 N N . ILE A 1 72 ? 4.402 3.687 8.563 1.00 96.88 72 ILE A N 1
ATOM 573 C CA . ILE A 1 72 ? 3.452 2.606 8.287 1.00 96.88 72 ILE A CA 1
ATOM 574 C C . ILE A 1 72 ? 3.544 2.213 6.814 1.00 96.88 72 ILE A C 1
ATOM 576 O O . ILE A 1 72 ? 3.621 3.087 5.943 1.00 96.88 72 ILE A O 1
ATOM 580 N N . ARG A 1 73 ? 3.524 0.911 6.530 1.00 97.56 73 ARG A N 1
ATOM 581 C CA . ARG A 1 73 ? 3.465 0.365 5.171 1.00 97.56 73 ARG A CA 1
ATOM 582 C C . ARG A 1 73 ? 2.427 -0.740 5.057 1.00 97.56 73 ARG A C 1
ATOM 584 O O . ARG A 1 73 ? 2.149 -1.428 6.032 1.00 97.56 73 ARG A O 1
ATOM 591 N N . TYR A 1 74 ? 1.899 -0.906 3.856 1.00 97.75 74 TYR A N 1
ATOM 592 C CA . TYR A 1 74 ? 0.965 -1.962 3.487 1.00 97.75 74 TYR A CA 1
ATOM 593 C C . TYR A 1 74 ? 1.572 -2.799 2.375 1.00 97.75 74 TYR A C 1
ATOM 595 O O . TYR A 1 74 ? 2.024 -2.232 1.381 1.00 97.75 74 TYR A O 1
ATOM 603 N N . ARG A 1 75 ? 1.591 -4.122 2.519 1.00 97.44 75 ARG A N 1
ATOM 604 C CA . ARG A 1 75 ? 2.042 -5.000 1.443 1.00 97.44 75 ARG A CA 1
ATOM 605 C C . ARG A 1 75 ? 0.912 -5.212 0.441 1.00 97.44 75 ARG A C 1
ATOM 607 O O . ARG A 1 75 ? -0.214 -5.490 0.839 1.00 97.44 75 ARG A O 1
ATOM 614 N N . VAL A 1 76 ? 1.201 -5.100 -0.854 1.00 97.19 76 VAL A N 1
ATOM 615 C CA . VAL A 1 76 ? 0.171 -5.202 -1.905 1.00 97.19 76 VAL A CA 1
ATOM 616 C C . VAL A 1 76 ? -0.573 -6.542 -1.868 1.00 97.19 76 VAL A C 1
ATOM 618 O O . VAL A 1 76 ? -1.797 -6.548 -1.958 1.00 97.19 76 VAL A O 1
ATOM 621 N N . SER A 1 77 ? 0.130 -7.666 -1.691 1.00 96.62 77 SER A N 1
ATOM 622 C CA . SER A 1 77 ? -0.509 -8.991 -1.650 1.00 96.62 77 SER A CA 1
ATOM 623 C C . SER A 1 77 ? -1.513 -9.118 -0.502 1.00 96.62 77 SER A C 1
ATOM 625 O O . SER A 1 77 ? -2.634 -9.562 -0.716 1.00 96.62 77 SER A O 1
ATOM 627 N N . GLU A 1 78 ? -1.153 -8.637 0.687 1.00 97.62 78 GLU A N 1
ATOM 628 C CA . GLU A 1 78 ? -2.011 -8.684 1.877 1.00 97.62 78 GLU A CA 1
ATOM 629 C C . GLU A 1 78 ? -3.248 -7.788 1.730 1.00 97.62 78 GLU A C 1
ATOM 631 O O . GLU A 1 78 ? -4.324 -8.118 2.225 1.00 97.62 78 GLU A O 1
ATOM 636 N N . LEU A 1 79 ? -3.117 -6.656 1.027 1.00 97.12 79 LEU A N 1
ATOM 637 C CA . LEU A 1 79 ? -4.255 -5.799 0.697 1.00 97.12 79 LEU A CA 1
ATOM 638 C C . LEU A 1 79 ? -5.259 -6.515 -0.211 1.00 97.12 79 LEU A C 1
ATOM 640 O O . LEU A 1 79 ? -6.464 -6.415 0.019 1.00 97.12 79 LEU A O 1
ATOM 644 N N . HIS A 1 80 ? -4.771 -7.232 -1.225 1.00 97.00 80 HIS A N 1
ATOM 645 C CA . HIS A 1 80 ? -5.628 -8.016 -2.113 1.00 97.00 80 HIS A CA 1
ATOM 646 C C . HIS A 1 80 ? -6.294 -9.175 -1.367 1.00 97.00 80 HIS A C 1
ATOM 648 O O . HIS A 1 80 ? -7.510 -9.316 -1.438 1.00 97.00 80 HIS A O 1
ATOM 654 N N . GLU A 1 81 ? -5.534 -9.947 -0.588 1.00 97.56 81 GLU A N 1
ATOM 655 C CA . GLU A 1 81 ? -6.070 -11.038 0.238 1.00 97.56 81 GLU A CA 1
ATOM 656 C C . GLU A 1 81 ? -7.157 -10.539 1.200 1.00 97.56 81 GLU A C 1
ATOM 658 O O . GLU A 1 81 ? -8.207 -11.164 1.352 1.00 97.56 81 GLU A O 1
ATOM 663 N N . TRP A 1 82 ? -6.944 -9.371 1.811 1.00 96.50 82 TRP A N 1
ATOM 664 C CA . TRP A 1 82 ? -7.919 -8.755 2.704 1.00 96.50 82 TRP A CA 1
ATOM 665 C C . TRP A 1 82 ? -9.227 -8.371 1.995 1.00 96.50 82 TRP A C 1
ATOM 667 O O . TRP A 1 82 ? -10.302 -8.533 2.584 1.00 96.50 82 TRP A O 1
ATOM 677 N N . MET A 1 83 ? -9.151 -7.876 0.756 1.00 96.31 83 MET A N 1
ATOM 678 C CA . MET A 1 83 ? -10.327 -7.569 -0.066 1.00 96.31 83 MET A CA 1
ATOM 679 C C . MET A 1 83 ? -11.073 -8.839 -0.474 1.00 96.31 83 MET A C 1
ATOM 681 O O . MET A 1 83 ? -12.287 -8.913 -0.288 1.00 96.31 83 MET A O 1
ATOM 685 N N . GLU A 1 84 ? -10.357 -9.851 -0.966 1.00 96.69 84 GLU A N 1
ATOM 686 C CA . GLU A 1 84 ? -10.958 -11.120 -1.394 1.00 96.69 84 GLU A CA 1
ATOM 687 C C . GLU A 1 84 ? -11.658 -11.836 -0.235 1.00 96.69 84 GLU A C 1
ATOM 689 O O . GLU A 1 84 ? -12.777 -12.316 -0.391 1.00 96.69 84 GLU A O 1
ATOM 694 N N . ALA A 1 85 ? -11.081 -11.807 0.970 1.00 95.44 85 ALA A N 1
ATOM 695 C CA . ALA A 1 85 ? -11.707 -12.369 2.168 1.00 95.44 85 ALA A CA 1
ATOM 696 C C . ALA A 1 85 ? -13.034 -11.686 2.573 1.00 95.44 85 ALA A C 1
ATOM 698 O O . ALA A 1 85 ? -13.740 -12.186 3.447 1.00 95.44 85 ALA A O 1
ATOM 699 N N . ARG A 1 86 ? -13.365 -10.530 1.983 1.00 93.00 86 ARG A N 1
ATOM 700 C CA . ARG A 1 86 ? -14.610 -9.770 2.212 1.00 93.00 86 ARG A CA 1
ATOM 701 C C . ARG A 1 86 ? -15.568 -9.822 1.033 1.00 93.00 86 ARG A C 1
ATOM 703 O O . ARG A 1 86 ? -16.602 -9.154 1.065 1.00 93.00 86 ARG A O 1
ATOM 710 N N . ARG A 1 87 ? -15.240 -10.588 -0.003 1.00 94.19 87 ARG A N 1
ATOM 711 C CA . ARG A 1 87 ? -16.144 -10.816 -1.117 1.00 94.19 87 ARG A CA 1
ATOM 712 C C . ARG A 1 87 ? -17.372 -11.569 -0.610 1.00 94.19 87 ARG A C 1
ATOM 714 O O . ARG A 1 87 ? -17.258 -12.636 -0.018 1.00 94.19 87 ARG A O 1
ATOM 721 N N . VAL A 1 88 ? -18.544 -10.995 -0.849 1.00 94.81 88 VAL A N 1
ATOM 722 C CA . VAL A 1 88 ? -19.832 -11.647 -0.604 1.00 94.81 88 VAL A CA 1
ATOM 723 C C . VAL A 1 88 ? -20.356 -12.115 -1.951 1.00 94.81 88 VAL A C 1
ATOM 725 O O . VAL A 1 88 ? -20.434 -11.323 -2.892 1.00 94.81 88 VAL A O 1
ATOM 728 N N . GLU A 1 89 ? -20.674 -13.398 -2.059 1.00 88.31 89 GLU A N 1
ATOM 729 C CA . GLU A 1 89 ? -21.376 -13.931 -3.222 1.00 88.31 89 GLU A CA 1
ATOM 730 C C . GLU A 1 89 ? -22.869 -13.644 -3.049 1.00 88.31 89 GLU A C 1
ATOM 732 O O . GLU A 1 89 ? -23.448 -13.930 -2.002 1.00 88.31 89 GLU A O 1
ATOM 737 N N . CYS A 1 90 ? -23.478 -13.001 -4.044 1.00 81.38 90 CYS A N 1
ATOM 738 C CA . CYS A 1 90 ? -24.928 -12.869 -4.097 1.00 81.38 90 CYS A CA 1
ATOM 739 C C . CYS A 1 90 ? -25.497 -14.137 -4.742 1.00 81.38 90 CYS A C 1
ATOM 741 O O . CYS A 1 90 ? -25.116 -14.447 -5.872 1.00 81.38 90 CYS A O 1
ATOM 743 N N . GLU A 1 91 ? -26.374 -14.842 -4.023 1.00 60.75 91 GLU A N 1
ATOM 744 C CA . GLU A 1 91 ? -27.241 -15.902 -4.568 1.00 60.75 91 GLU A CA 1
ATOM 745 C C . GLU A 1 91 ? -28.399 -15.325 -5.394 1.00 60.75 91 GLU A C 1
ATOM 747 O O . GLU A 1 91 ? -28.907 -14.233 -5.036 1.00 60.75 91 GLU A O 1
#

Sequence (91 aa):
MSELDPVWERHAREIASRVGELLRDGPPIVVQEYLTPEQAARLLGMPIRTLENYRVRDAGGPPFHRISSRLIRYRVSELHEWMEARRVECE

Solvent-accessible surface area (backbone atoms only — not comparable to full-atom values): 5586 Å² total; per-residue (Å²): 131,83,79,67,56,71,68,58,49,50,51,52,53,50,52,50,50,53,50,53,55,53,37,72,82,47,62,77,84,75,81,64,60,63,26,43,62,66,52,46,17,60,74,72,74,47,60,49,67,56,58,52,50,20,70,74,65,71,65,80,53,65,73,68,47,73,81,46,101,88,40,57,36,31,46,52,68,53,49,50,53,48,51,59,77,65,64,77,84,84,131

Mean predicted aligned error: 10.13 Å

Secondary structure (DSSP, 8-state):
-PPPPHHHHHHHHHHHHHHHHHHHHS------SEE-HHHHHHHTTS-HHHHHHHHHHT-S----EEEETTEEEEEHHHHHHHHHTTPPPP-

pLDDT: mean 88.01, std 11.97, range [45.72, 97.75]

Foldseek 3Di:
DDDDDPVVVVVVVVVVVVVVVVCVVPNDPPPDQKDDLVRLCVVLVHDSVVVVCCVVVVVLDFDWDDPDPPDIIHGPVSSVVSVVVPDDDDD

Radius of gyration: 21.31 Å; Cα contacts (8 Å, |Δi|>4): 66; chains: 1; bounding box: 58×27×54 Å

Nearest PDB structures (foldseek):
  3d6y-assembly1_A  TM=7.538E-01  e=7.511E-01  Bacillus subtilis
  3d71-assembly1_A-2  TM=6.465E-01  e=4.431E-01  Bacillus subtilis
  6pig-assembly1_I  TM=5.060E-01  e=1.658E+00  Vibrio cholerae
  3tqn-assembly2_B  TM=3.212E-01  e=1.658E+00  Coxiella burnetii
  2o0y-assembly2_D  TM=3.604E-01  e=4.175E+00  Rhodococcus sp. (in: high G+C Gram-positive bacteria)